Protein AF-A0A8T6SC85-F1 (afdb_monomer_lite)

Sequence (44 aa):
GVPSGVVSIPTRYIHSPTALLSLEDAENSVKLIVAATRKIHEYF

Secondary structure (DSSP, 8-state):
----------EE-TTSSS-EE-HHHHHHHHHHHHHHHHHGGGT-

Foldseek 3Di:
DDDDDDDDFDKPPPPHPDIDGDPVSVVVSVVVVVVCVVCVVVPD

pLDDT: mean 95.87, std 3.36, range [82.88, 98.62]

Structure (mmCIF, N/CA/C/O backbone):
data_AF-A0A8T6SC85-F1
#
_entry.id   AF-A0A8T6SC85-F1
#
loop_
_atom_site.group_PDB
_atom_site.id
_atom_site.type_symbol
_atom_site.label_atom_id
_atom_site.label_alt_id
_atom_site.label_comp_id
_atom_site.label_asym_id
_atom_site.label_entity_id
_atom_site.label_seq_id
_atom_site.pdbx_PDB_ins_code
_atom_site.Cartn_x
_atom_site.Cartn_y
_atom_site.Cartn_z
_atom_site.occupancy
_atom_site.B_iso_or_equiv
_atom_site.auth_seq_id
_atom_site.auth_comp_id
_atom_site.auth_asym_id
_atom_site.auth_atom_id
_atom_site.pdbx_PDB_model_num
ATOM 1 N N . GLY A 1 1 ? -5.008 16.525 16.219 1.00 87.88 1 GLY A N 1
ATOM 2 C CA . GLY A 1 1 ? -4.690 15.974 14.884 1.00 87.88 1 GLY A CA 1
ATOM 3 C C . GLY A 1 1 ? -5.828 15.081 14.435 1.00 87.88 1 GLY A C 1
ATOM 4 O O . GLY A 1 1 ? -6.602 14.673 15.290 1.00 87.88 1 GLY A O 1
ATOM 5 N N . VAL A 1 2 ? -5.950 14.802 13.137 1.00 90.94 2 VAL A N 1
ATOM 6 C CA . VAL A 1 2 ? -6.987 13.908 12.586 1.00 90.94 2 VAL A CA 1
ATOM 7 C C . VAL A 1 2 ? -6.359 12.536 12.298 1.00 90.94 2 VAL A C 1
ATOM 9 O O . VAL A 1 2 ? -5.381 12.498 11.545 1.00 90.94 2 VAL A O 1
ATOM 12 N N . PRO A 1 3 ? -6.868 11.424 12.868 1.00 89.56 3 PRO A N 1
ATOM 13 C CA . PRO A 1 3 ? -6.396 10.082 12.528 1.00 89.56 3 PRO A CA 1
ATOM 14 C C . PRO A 1 3 ? -6.518 9.836 11.022 1.00 89.56 3 PRO A C 1
ATOM 16 O O . PRO A 1 3 ? -7.591 10.000 10.449 1.00 89.56 3 PRO A O 1
ATOM 19 N N . SER A 1 4 ? -5.406 9.491 10.374 1.00 93.06 4 SER A N 1
ATOM 20 C CA . SER A 1 4 ? -5.329 9.324 8.920 1.00 93.06 4 SER A CA 1
ATOM 21 C C . SER A 1 4 ? -4.563 8.049 8.583 1.00 93.06 4 SER A C 1
ATOM 23 O O . SER A 1 4 ? -3.558 7.741 9.221 1.00 93.06 4 SER A O 1
ATOM 25 N N . GLY A 1 5 ? -5.026 7.322 7.568 1.00 92.25 5 GLY A N 1
ATOM 26 C CA . GLY A 1 5 ? -4.394 6.107 7.060 1.00 92.25 5 GLY A CA 1
ATOM 27 C C . GLY A 1 5 ? -4.666 5.946 5.566 1.00 92.25 5 GLY A C 1
ATOM 28 O O . GLY A 1 5 ? -5.640 6.493 5.052 1.00 92.25 5 GLY A O 1
ATOM 29 N N . VAL A 1 6 ? -3.791 5.224 4.866 1.00 95.94 6 VAL A N 1
ATOM 30 C CA . VAL A 1 6 ? -3.869 5.026 3.412 1.00 95.94 6 VAL A CA 1
ATOM 31 C C . VAL A 1 6 ? -3.873 3.535 3.098 1.00 95.94 6 VAL A C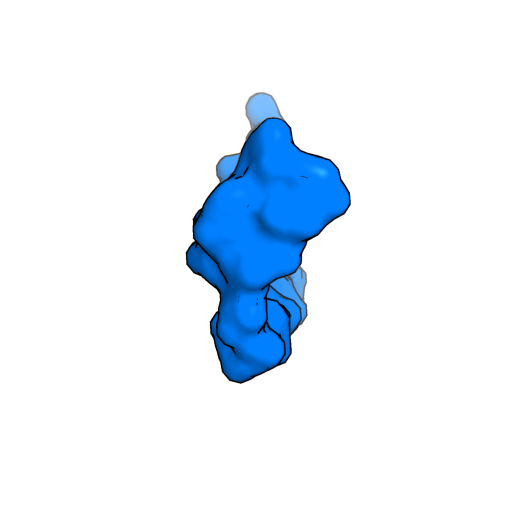 1
ATOM 33 O O . VAL A 1 6 ? -3.078 2.778 3.650 1.00 95.94 6 VAL A O 1
ATOM 36 N N . VAL A 1 7 ? -4.756 3.133 2.185 1.00 95.88 7 VAL A N 1
ATOM 37 C CA . VAL A 1 7 ? -4.786 1.802 1.572 1.00 95.88 7 VAL A CA 1
ATOM 38 C C . VAL A 1 7 ? -4.599 1.989 0.070 1.00 95.88 7 VAL A C 1
ATOM 40 O O . VAL A 1 7 ? -5.332 2.761 -0.546 1.00 95.88 7 VAL A O 1
ATOM 43 N N . SER A 1 8 ? -3.629 1.285 -0.510 1.00 95.81 8 SER A N 1
ATOM 44 C CA . SER A 1 8 ? -3.292 1.379 -1.934 1.00 95.81 8 SER A CA 1
ATOM 45 C C . SER A 1 8 ? -3.347 0.005 -2.591 1.00 95.81 8 SER A C 1
ATOM 47 O O . SER A 1 8 ? -2.903 -0.981 -2.006 1.00 95.81 8 SER A O 1
ATOM 49 N N . ILE A 1 9 ? -3.849 -0.047 -3.825 1.00 97.69 9 ILE A N 1
ATOM 50 C CA . ILE A 1 9 ? -3.898 -1.270 -4.635 1.00 97.69 9 ILE A CA 1
ATOM 51 C C . ILE A 1 9 ? -2.557 -1.430 -5.371 1.00 97.69 9 ILE A C 1
ATOM 53 O O . ILE A 1 9 ? -2.114 -0.472 -6.020 1.00 97.69 9 ILE A O 1
ATOM 57 N N . PRO A 1 10 ? -1.909 -2.609 -5.330 1.00 97.06 10 PRO A N 1
ATOM 58 C CA . PRO A 1 10 ? -0.721 -2.884 -6.131 1.00 97.06 10 PRO A CA 1
ATOM 59 C C . PRO A 1 10 ? -0.982 -2.613 -7.616 1.00 97.06 10 PRO A C 1
ATOM 61 O O . PRO A 1 10 ? -1.825 -3.243 -8.248 1.00 97.06 10 PRO A O 1
ATOM 64 N N . THR A 1 11 ? -0.253 -1.650 -8.174 1.00 97.94 11 THR A N 1
ATOM 65 C CA . THR A 1 11 ? -0.444 -1.188 -9.552 1.00 97.94 11 THR A CA 1
ATOM 66 C C . THR A 1 11 ? 0.916 -1.015 -10.220 1.0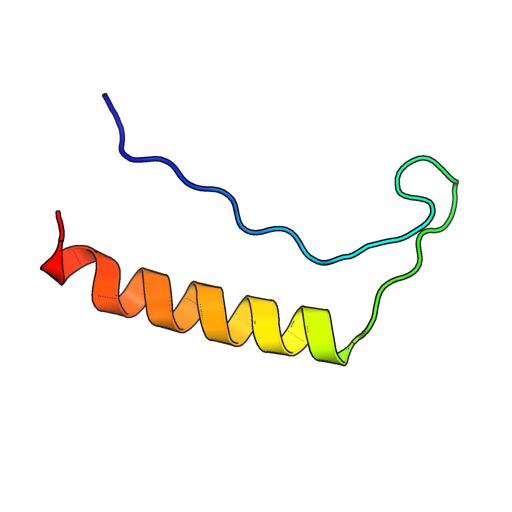0 97.94 11 THR A C 1
ATOM 68 O O . THR A 1 11 ? 1.845 -0.465 -9.626 1.00 97.94 11 THR A O 1
ATOM 71 N N . ARG A 1 12 ? 1.056 -1.476 -11.465 1.00 97.94 12 ARG A N 1
ATOM 72 C CA . ARG A 1 12 ? 2.244 -1.257 -12.303 1.00 97.94 12 ARG A CA 1
ATOM 73 C C . ARG A 1 12 ? 2.016 -0.089 -13.260 1.00 97.94 12 ARG A C 1
ATOM 75 O O . ARG A 1 12 ? 0.898 0.125 -13.722 1.00 97.94 12 ARG A O 1
ATOM 82 N N . TYR A 1 13 ? 3.101 0.614 -13.594 1.00 96.94 13 TYR A N 1
ATOM 83 C CA . TYR A 1 13 ? 3.120 1.719 -14.565 1.00 96.94 13 TYR A CA 1
ATOM 84 C C . TYR A 1 13 ? 2.268 2.941 -14.161 1.00 96.94 13 TYR A C 1
ATOM 86 O O . TYR A 1 13 ? 1.675 3.604 -15.001 1.00 96.94 13 TYR A O 1
ATOM 94 N N . ILE A 1 14 ? 2.245 3.278 -12.866 1.00 95.62 14 ILE A N 1
ATOM 95 C CA . ILE A 1 14 ? 1.410 4.350 -12.277 1.00 95.62 14 ILE A CA 1
ATOM 96 C C . ILE A 1 14 ? 1.680 5.779 -12.793 1.00 95.62 14 ILE A C 1
ATOM 98 O O . ILE A 1 14 ? 0.919 6.692 -12.496 1.00 95.62 14 ILE A O 1
ATOM 102 N N . HIS A 1 15 ? 2.740 5.981 -13.573 1.00 96.69 15 HIS A N 1
ATOM 103 C CA . HIS A 1 15 ? 3.070 7.257 -14.218 1.00 96.69 15 HIS A CA 1
ATOM 104 C C . HIS A 1 15 ? 3.171 7.141 -15.746 1.00 96.69 15 HIS A C 1
ATOM 106 O O . HIS A 1 15 ? 3.707 8.025 -16.409 1.00 96.69 15 HIS A O 1
ATOM 112 N N . SER A 1 16 ? 2.684 6.041 -16.316 1.00 97.06 16 SER A N 1
ATOM 113 C CA . SER A 1 16 ? 2.567 5.856 -17.761 1.00 97.06 16 SER A CA 1
ATOM 114 C C . SER A 1 16 ? 1.148 6.217 -18.229 1.00 97.06 16 SER A C 1
ATOM 116 O O . SER A 1 16 ? 0.234 6.260 -17.407 1.00 97.06 16 SER A O 1
ATOM 118 N N . PRO A 1 17 ? 0.916 6.440 -19.540 1.00 97.25 17 PRO A N 1
ATOM 119 C CA . PRO A 1 17 ? -0.427 6.715 -20.070 1.00 97.25 17 PRO A CA 1
ATOM 120 C C . PRO A 1 17 ? -1.459 5.614 -19.772 1.00 97.25 17 PRO A C 1
ATOM 122 O O . PRO A 1 17 ? -2.659 5.866 -19.798 1.00 97.25 17 PRO A O 1
ATOM 125 N N . THR A 1 18 ? -0.991 4.397 -19.486 1.00 95.75 18 THR A N 1
ATOM 126 C CA . THR A 1 18 ? -1.802 3.255 -19.057 1.00 95.75 18 THR A CA 1
ATOM 127 C C . THR A 1 18 ? -1.156 2.583 -17.851 1.00 95.75 18 THR A C 1
ATOM 129 O O . THR A 1 18 ? 0.054 2.353 -17.858 1.00 95.75 18 THR A O 1
ATOM 132 N N . ALA A 1 19 ? -1.967 2.201 -16.867 1.00 97.00 19 ALA A N 1
ATOM 133 C CA . ALA A 1 19 ? -1.548 1.443 -15.692 1.00 97.00 19 ALA A CA 1
ATOM 134 C C . ALA A 1 19 ? -2.230 0.067 -15.659 1.00 97.00 19 ALA A C 1
ATOM 136 O O . ALA A 1 19 ? -3.271 -0.136 -16.285 1.00 97.00 19 ALA A O 1
ATOM 137 N N . LEU A 1 20 ? -1.636 -0.879 -14.931 1.00 98.12 20 LEU A N 1
ATOM 138 C CA . LEU A 1 20 ? -2.141 -2.247 -14.802 1.00 98.12 20 LEU A CA 1
ATOM 139 C C . LEU A 1 20 ? -2.267 -2.633 -13.333 1.00 98.12 20 LEU A C 1
ATOM 141 O O . LEU A 1 20 ? -1.329 -2.443 -12.560 1.00 98.12 20 LEU A O 1
ATOM 145 N N . LEU A 1 21 ? -3.397 -3.228 -12.973 1.00 98.19 21 LEU A N 1
ATOM 146 C CA . LEU A 1 21 ? -3.676 -3.758 -11.640 1.00 98.19 21 LEU A CA 1
ATOM 147 C C . LEU A 1 21 ? -4.393 -5.107 -11.744 1.00 98.19 21 LEU A C 1
ATOM 149 O O . LEU A 1 21 ? -4.911 -5.458 -12.806 1.00 98.19 21 LEU A O 1
ATOM 153 N N . SER A 1 22 ? -4.433 -5.847 -10.637 1.00 98.44 22 SER A N 1
ATOM 154 C CA . SER A 1 22 ? -5.267 -7.043 -10.501 1.00 98.44 22 SER A CA 1
ATOM 155 C C . SER A 1 22 ? -6.686 -6.656 -10.083 1.00 98.44 22 SER A C 1
ATOM 157 O O . SER A 1 22 ? -6.870 -5.913 -9.118 1.00 98.44 22 SER A O 1
ATOM 159 N N . LEU A 1 23 ? -7.699 -7.181 -10.778 1.00 98.44 23 LEU A N 1
ATOM 160 C CA . LEU A 1 23 ? -9.099 -6.971 -10.392 1.00 98.44 23 LEU A CA 1
ATOM 161 C C . LEU A 1 23 ? -9.403 -7.575 -9.017 1.00 98.44 23 LEU A C 1
ATOM 163 O O . LEU A 1 23 ? -10.126 -6.975 -8.229 1.00 98.44 23 LEU A O 1
ATOM 167 N N . GLU A 1 24 ? -8.787 -8.712 -8.698 1.00 98.62 24 GLU A N 1
ATOM 168 C CA . GLU A 1 24 ? -8.924 -9.348 -7.390 1.00 98.62 24 GLU A CA 1
ATOM 169 C C . GLU A 1 24 ? -8.379 -8.452 -6.265 1.00 98.62 24 GLU A C 1
ATOM 171 O O . GLU A 1 24 ? -9.033 -8.282 -5.233 1.00 98.62 24 GLU A O 1
ATOM 176 N N . ASP A 1 25 ? -7.226 -7.806 -6.473 1.00 98.31 25 ASP A N 1
ATOM 177 C CA . ASP A 1 25 ? -6.658 -6.878 -5.484 1.00 98.31 25 ASP A CA 1
ATOM 178 C C . ASP A 1 25 ? -7.537 -5.635 -5.302 1.00 98.31 25 ASP A C 1
ATOM 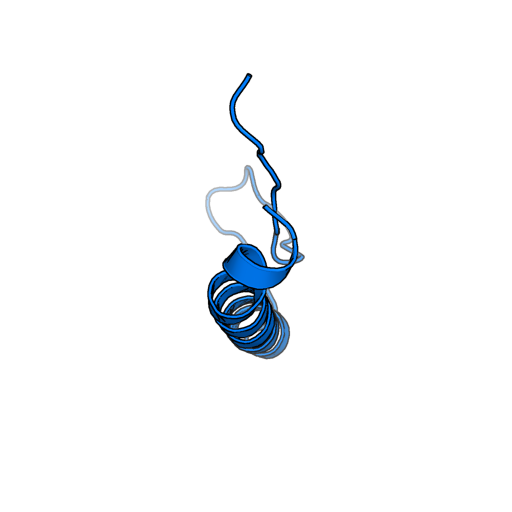180 O O . ASP A 1 25 ? -7.664 -5.121 -4.184 1.00 98.31 25 ASP A O 1
ATOM 184 N N . ALA A 1 26 ? -8.179 -5.164 -6.375 1.00 98.19 26 ALA A N 1
ATOM 185 C CA . ALA A 1 26 ? -9.142 -4.071 -6.299 1.00 98.19 26 ALA A CA 1
ATOM 186 C C . ALA A 1 26 ? -10.362 -4.465 -5.448 1.00 98.19 26 ALA A C 1
ATOM 188 O O . ALA A 1 26 ? -10.722 -3.746 -4.512 1.00 98.19 26 ALA A O 1
ATOM 189 N N . GLU A 1 27 ? -10.955 -5.633 -5.706 1.00 98.50 27 GLU A N 1
ATOM 190 C CA . GLU A 1 27 ? -12.093 -6.145 -4.935 1.00 98.50 27 GLU A CA 1
ATOM 191 C C . GLU A 1 27 ? -11.741 -6.368 -3.461 1.00 98.50 27 GLU A C 1
ATOM 193 O O . GLU A 1 27 ? -12.505 -5.997 -2.564 1.00 98.50 27 GLU A O 1
ATOM 198 N N . ASN A 1 28 ? -10.575 -6.949 -3.185 1.00 98.38 28 ASN A N 1
ATOM 199 C CA . ASN A 1 28 ? -10.125 -7.200 -1.820 1.00 98.38 28 ASN A CA 1
ATOM 200 C C . ASN A 1 28 ? -9.804 -5.899 -1.070 1.00 98.38 28 ASN A C 1
ATOM 202 O O . ASN A 1 28 ? -10.122 -5.790 0.117 1.00 98.38 28 ASN A O 1
ATOM 206 N N . SER A 1 29 ? -9.278 -4.881 -1.755 1.00 98.31 29 SER A N 1
ATOM 207 C CA . SER A 1 29 ? -9.070 -3.550 -1.169 1.00 98.31 29 SER A CA 1
ATOM 208 C C . SER A 1 29 ? -10.390 -2.884 -0.780 1.00 98.31 29 SER A C 1
ATOM 210 O O . SER A 1 29 ? -10.492 -2.311 0.305 1.00 98.31 29 SER A O 1
ATOM 212 N N . VAL A 1 30 ? -11.436 -3.023 -1.604 1.00 98.12 30 VAL A N 1
ATOM 213 C CA . VAL A 1 30 ? -12.788 -2.549 -1.259 1.00 98.12 30 VAL A CA 1
ATOM 214 C C . VAL A 1 30 ? -13.318 -3.277 -0.023 1.00 98.12 30 VAL A C 1
ATOM 216 O O . VAL A 1 30 ? -13.782 -2.623 0.913 1.00 98.12 30 VAL A O 1
ATOM 219 N N . LYS A 1 31 ? -13.210 -4.613 0.028 1.00 98.31 31 LYS A N 1
ATOM 220 C CA . LYS A 1 31 ? -13.629 -5.404 1.202 1.00 98.31 31 LYS A CA 1
ATOM 221 C C . LYS A 1 31 ? -12.909 -4.936 2.473 1.00 98.31 31 LYS A C 1
ATOM 223 O O . LYS A 1 31 ? -13.557 -4.774 3.508 1.00 98.31 31 LYS A O 1
ATOM 228 N N . LEU A 1 32 ? -11.602 -4.676 2.385 1.00 98.00 32 LEU A N 1
ATOM 229 C CA . LEU A 1 32 ? -10.791 -4.188 3.500 1.00 98.00 32 LEU A CA 1
ATOM 230 C C . LEU A 1 32 ? -11.243 -2.805 3.976 1.00 98.00 32 LEU A C 1
ATOM 232 O O 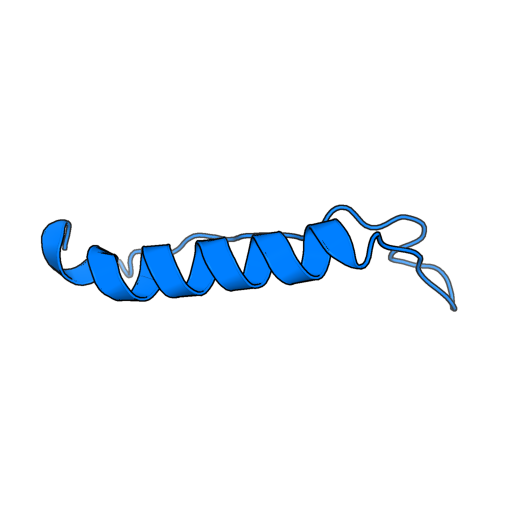. LEU A 1 32 ? -11.494 -2.636 5.168 1.00 98.00 32 LEU A O 1
ATOM 236 N N . ILE A 1 33 ? -11.381 -1.835 3.067 1.00 97.62 33 ILE A N 1
ATOM 237 C CA . ILE A 1 33 ? -11.788 -0.466 3.420 1.00 97.62 33 ILE A CA 1
ATOM 238 C C . ILE A 1 33 ? -13.181 -0.475 4.051 1.00 97.62 33 ILE A C 1
ATOM 240 O O . ILE A 1 33 ? -13.372 0.116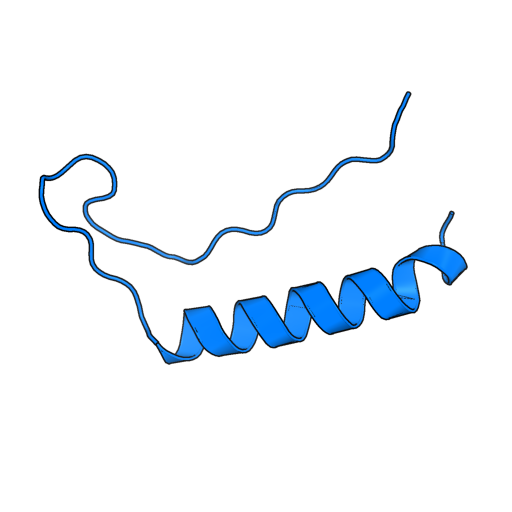 5.109 1.00 97.62 33 ILE A O 1
ATOM 244 N N . VAL A 1 34 ? -14.139 -1.208 3.475 1.00 98.06 34 VAL A N 1
ATOM 245 C CA . VAL A 1 34 ? -15.497 -1.316 4.032 1.00 98.06 34 VAL A CA 1
ATOM 246 C C . VAL A 1 34 ? -15.476 -1.919 5.438 1.00 98.06 34 VAL A C 1
ATOM 248 O O . VAL A 1 34 ? -16.148 -1.408 6.337 1.00 98.06 34 VAL A O 1
ATOM 251 N N . ALA A 1 35 ? -14.707 -2.989 5.652 1.00 97.69 35 ALA A N 1
ATOM 252 C CA . ALA A 1 35 ? -14.570 -3.598 6.971 1.00 97.69 35 ALA A CA 1
ATOM 253 C C . ALA A 1 35 ? -13.911 -2.639 7.977 1.00 97.69 35 ALA A C 1
ATOM 255 O O . ALA A 1 35 ? -14.389 -2.522 9.105 1.00 97.69 35 ALA A O 1
ATOM 256 N N . ALA A 1 36 ? -12.861 -1.926 7.565 1.00 96.44 36 ALA A N 1
ATOM 257 C CA . ALA A 1 36 ? -12.160 -0.956 8.399 1.00 96.44 36 ALA A CA 1
ATOM 258 C C . ALA A 1 36 ? -13.074 0.214 8.790 1.00 96.44 36 ALA A C 1
ATOM 260 O O . ALA A 1 36 ? -13.207 0.507 9.974 1.00 96.44 36 ALA A O 1
ATOM 261 N N . THR A 1 37 ? -13.778 0.827 7.833 1.00 95.56 37 THR A N 1
ATOM 262 C CA . THR A 1 37 ? -14.721 1.926 8.098 1.00 95.56 37 THR A CA 1
ATOM 263 C C . THR A 1 37 ? -15.845 1.505 9.040 1.00 95.56 37 THR A C 1
ATOM 265 O O . THR A 1 37 ? -16.254 2.289 9.890 1.00 95.56 37 THR A O 1
ATOM 268 N N . ARG A 1 38 ? -16.333 0.263 8.943 1.00 96.56 38 ARG A N 1
ATOM 269 C CA . ARG A 1 38 ? -17.360 -0.244 9.865 1.00 96.56 38 ARG A CA 1
ATOM 270 C C . ARG A 1 38 ? -16.844 -0.424 11.287 1.00 96.56 38 ARG A C 1
ATOM 272 O O . ARG A 1 38 ? -17.612 -0.199 12.207 1.00 96.56 38 ARG A O 1
ATOM 279 N N . LYS A 1 39 ? -15.578 -0.802 11.469 1.00 96.25 39 LYS A N 1
ATOM 280 C CA . LYS A 1 39 ? -14.980 -1.066 12.790 1.00 96.25 39 LYS A CA 1
ATOM 281 C C . LYS A 1 39 ? -14.273 0.137 13.409 1.00 96.25 39 LYS A C 1
ATOM 283 O O . LYS A 1 39 ? -13.939 0.097 14.582 1.00 96.25 39 LYS A O 1
ATOM 288 N N . ILE A 1 40 ? -14.023 1.207 12.652 1.00 94.56 40 ILE A N 1
ATOM 289 C CA . ILE A 1 40 ? -13.151 2.302 13.110 1.00 94.56 40 ILE A CA 1
ATOM 290 C C . ILE A 1 40 ? -13.655 3.003 14.381 1.00 94.56 40 ILE A C 1
ATOM 292 O O . ILE A 1 40 ? -12.840 3.410 15.200 1.00 94.56 40 ILE A O 1
ATOM 296 N N . HIS A 1 41 ? -14.975 3.062 14.574 1.00 92.31 41 HIS A N 1
ATOM 297 C CA . HIS A 1 41 ? -15.629 3.617 15.765 1.00 92.31 41 HIS A CA 1
ATOM 298 C C . HIS A 1 41 ? -15.376 2.815 17.058 1.00 92.31 41 HIS A C 1
ATOM 300 O O . HIS A 1 41 ? -15.704 3.279 18.142 1.00 92.31 41 HIS A O 1
ATOM 306 N N . GLU A 1 42 ? -14.838 1.594 16.962 1.00 95.81 42 GLU A N 1
ATOM 307 C CA . GLU A 1 42 ? -14.447 0.786 18.126 1.00 95.81 42 GLU A CA 1
ATOM 308 C C . GLU A 1 42 ? -13.076 1.211 18.684 1.00 95.81 42 GLU A C 1
ATOM 310 O O . GLU A 1 42 ? -12.723 0.841 19.802 1.00 95.81 42 GLU A O 1
ATOM 315 N N . TYR A 1 43 ? -12.289 1.968 17.909 1.00 88.38 43 TYR A N 1
ATOM 316 C CA . TYR A 1 43 ? -10.895 2.307 18.221 1.00 88.38 43 TYR A CA 1
ATOM 317 C C . TYR A 1 43 ? -10.654 3.803 18.465 1.00 88.38 43 TYR A C 1
ATOM 319 O O . TYR A 1 43 ? -9.637 4.157 19.066 1.00 88.38 43 TYR A O 1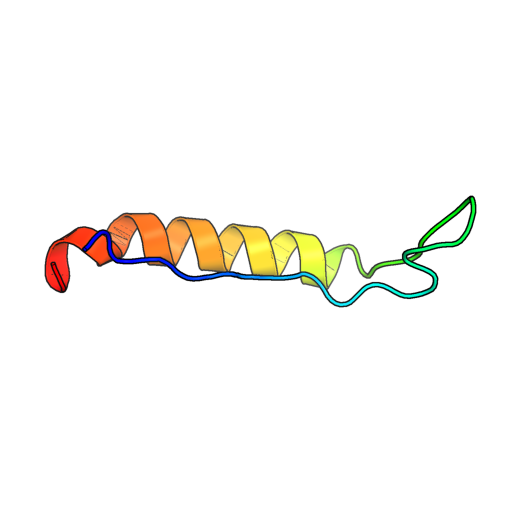
ATOM 327 N N . PHE A 1 44 ? -11.560 4.665 17.996 1.00 82.88 44 PHE A N 1
ATOM 328 C CA . PHE A 1 44 ? -11.527 6.122 18.140 1.00 82.88 44 PHE A CA 1
ATOM 329 C C . PHE A 1 44 ? -12.930 6.635 18.452 1.00 82.88 44 PHE A C 1
ATOM 331 O O . PHE A 1 44 ? -13.021 7.605 19.236 1.00 82.88 44 PHE A O 1
#

Radius of gyration: 13.77 Å; chains: 1; bounding box: 20×25×38 Å